Protein AF-A0A523KTP2-F1 (afdb_monomer)

Sequence (90 aa):
MLMPESKSSFWSGFRDCSPFILVVAPFGLLFGAIATEAGLNLLETMTMTVLVIAGAAQFTALALLEDQAPTIIVIIAALAVNLRMAMYSA

Radius of gyration: 17.92 Å; Cα contacts (8 Å, |Δi|>4): 39; chains: 1; bounding box: 49×24×45 Å

Secondary structure (DSSP, 8-state):
-PPPPHHHHHHHHHHHHHHHHHHHHHHHHHHHHHHHHTT--HHHHHHHHHH---HHHHHHHHHHHHTT--HHHHHHHHHHHHHHHHHTT-

Mean predicted aligned error: 7.05 Å

Structure (mmCIF, N/CA/C/O backbone):
data_AF-A0A523KTP2-F1
#
_entry.id   AF-A0A523KTP2-F1
#
loop_
_atom_site.group_PDB
_atom_site.id
_atom_site.type_symbol
_atom_site.label_atom_id
_atom_site.label_alt_id
_atom_site.label_comp_id
_atom_site.label_asym_id
_atom_site.label_entity_id
_atom_site.label_seq_id
_atom_site.pdbx_PDB_ins_code
_atom_site.Cartn_x
_atom_site.Cartn_y
_atom_site.Cartn_z
_atom_site.occupancy
_atom_site.B_iso_or_equiv
_atom_site.auth_seq_id
_atom_site.auth_comp_id
_atom_site.auth_asym_id
_atom_site.auth_atom_id
_atom_site.pdbx_PDB_model_num
ATOM 1 N N . MET A 1 1 ? 34.170 4.999 -26.732 1.00 49.25 1 MET A N 1
ATOM 2 C CA . MET A 1 1 ? 33.067 5.179 -25.765 1.00 49.25 1 MET A CA 1
ATOM 3 C C . MET A 1 1 ? 32.055 6.135 -26.393 1.00 49.25 1 MET A C 1
ATOM 5 O O . MET A 1 1 ? 32.146 7.332 -26.177 1.00 49.25 1 MET A O 1
ATOM 9 N N . LEU A 1 2 ? 31.189 5.644 -27.284 1.00 56.06 2 LEU A N 1
ATOM 10 C CA . LEU A 1 2 ? 30.167 6.478 -27.929 1.00 56.06 2 LEU A CA 1
ATOM 11 C C . LEU A 1 2 ? 28.884 6.360 -27.102 1.00 56.06 2 LEU A C 1
ATOM 13 O O . LEU A 1 2 ? 28.395 5.252 -26.897 1.00 56.06 2 LEU A O 1
ATOM 17 N N . MET A 1 3 ? 28.394 7.482 -26.576 1.00 55.84 3 MET A N 1
ATOM 18 C CA . MET A 1 3 ? 27.123 7.540 -25.852 1.00 55.84 3 MET A CA 1
ATOM 19 C C . MET A 1 3 ? 25.992 7.264 -26.857 1.00 55.84 3 MET A C 1
ATOM 21 O O . MET A 1 3 ? 25.918 7.971 -27.863 1.00 55.84 3 MET A O 1
ATOM 25 N N . PRO A 1 4 ? 25.131 6.253 -26.646 1.00 55.62 4 PRO A N 1
ATOM 26 C CA . PRO A 1 4 ? 23.955 6.070 -27.487 1.00 55.62 4 PRO A CA 1
ATOM 27 C C . PRO A 1 4 ? 23.017 7.277 -27.339 1.00 55.62 4 PRO A C 1
ATOM 29 O O . PRO A 1 4 ? 22.872 7.835 -26.250 1.00 55.62 4 PRO A O 1
ATOM 32 N N . GLU A 1 5 ? 22.395 7.695 -28.442 1.00 62.00 5 GLU A N 1
ATOM 33 C CA . GLU A 1 5 ? 21.464 8.825 -28.491 1.00 62.00 5 GLU A CA 1
ATOM 34 C C . GLU A 1 5 ? 20.377 8.727 -27.402 1.00 62.00 5 GLU A C 1
ATOM 36 O O . GLU A 1 5 ? 19.692 7.711 -27.269 1.00 62.00 5 GLU A O 1
ATOM 41 N N . SER A 1 6 ? 20.180 9.812 -26.646 1.00 63.09 6 SER A N 1
ATOM 42 C CA . SER A 1 6 ? 19.253 9.927 -25.503 1.00 63.09 6 SER A CA 1
ATOM 43 C C . SER A 1 6 ? 17.838 9.373 -25.765 1.00 63.09 6 SER A C 1
ATOM 45 O O . SER A 1 6 ? 17.250 8.749 -24.877 1.00 63.09 6 SER A O 1
ATOM 47 N N . LYS A 1 7 ? 17.306 9.526 -26.988 1.00 63.81 7 LYS A N 1
ATOM 48 C CA . LYS A 1 7 ? 15.985 8.998 -27.379 1.00 63.81 7 LYS A CA 1
ATOM 49 C C . LYS A 1 7 ? 15.904 7.471 -27.329 1.00 63.81 7 LYS A C 1
ATOM 51 O O . LYS A 1 7 ? 14.852 6.940 -26.982 1.00 63.81 7 LYS A O 1
ATOM 56 N N . SER A 1 8 ? 16.995 6.774 -27.643 1.00 81.88 8 SER A N 1
ATOM 57 C CA . SER A 1 8 ? 17.042 5.309 -27.625 1.00 81.88 8 SER A CA 1
ATOM 58 C C . SER A 1 8 ? 16.979 4.760 -26.200 1.00 81.88 8 SER A C 1
ATOM 60 O O . SER A 1 8 ? 16.349 3.731 -25.973 1.00 81.88 8 SER A O 1
ATOM 62 N N . SER A 1 9 ? 17.596 5.449 -25.234 1.00 84.44 9 SER A N 1
ATOM 63 C CA . SER A 1 9 ? 17.643 4.990 -23.839 1.00 84.44 9 SER A CA 1
ATOM 64 C C . SER A 1 9 ? 16.280 5.113 -23.143 1.00 84.44 9 SER A C 1
ATOM 66 O O . SER A 1 9 ? 15.838 4.179 -22.478 1.00 84.44 9 SER A O 1
ATOM 68 N N . PHE A 1 10 ? 15.561 6.224 -23.365 1.00 88.56 10 PHE A N 1
ATOM 69 C CA . PHE A 1 10 ? 14.197 6.405 -22.845 1.00 88.56 10 PHE A CA 1
ATOM 70 C C . PHE A 1 10 ? 13.220 5.356 -23.400 1.00 88.56 10 PHE A C 1
ATOM 72 O O . PHE A 1 10 ? 12.473 4.745 -22.639 1.00 88.56 10 PHE A O 1
ATOM 79 N N . TRP A 1 11 ? 13.250 5.109 -24.715 1.00 92.81 11 TRP A N 1
ATOM 80 C CA . TRP A 1 11 ? 12.373 4.122 -25.354 1.00 92.81 11 TRP A CA 1
ATOM 81 C C . TRP A 1 11 ? 12.699 2.678 -24.970 1.00 92.81 11 TRP A C 1
ATOM 83 O O . TRP A 1 11 ? 11.775 1.877 -24.836 1.00 92.81 11 TRP A O 1
ATOM 93 N N . SER A 1 12 ? 13.980 2.353 -24.759 1.00 91.00 12 SER A N 1
ATOM 94 C CA . SER A 1 12 ? 14.371 1.050 -24.212 1.00 91.00 12 SER A CA 1
ATOM 95 C C . SER A 1 12 ? 13.763 0.859 -22.828 1.00 91.00 12 SER A C 1
ATOM 97 O O . SER A 1 12 ? 12.999 -0.078 -22.636 1.00 91.00 12 SER A O 1
ATOM 99 N N . GLY A 1 13 ? 13.986 1.806 -21.909 1.00 90.88 13 GLY A N 1
ATOM 100 C CA . GLY A 1 13 ? 13.433 1.731 -20.555 1.00 90.88 13 GLY A CA 1
ATOM 101 C C . GLY A 1 13 ? 11.904 1.664 -20.534 1.00 90.88 13 GLY A C 1
ATOM 102 O O . GLY A 1 13 ? 11.333 0.875 -19.789 1.00 90.88 13 GLY A O 1
ATOM 103 N N . PHE A 1 14 ? 11.218 2.425 -21.394 1.00 92.44 14 PHE A N 1
ATOM 104 C CA . PHE A 1 14 ? 9.761 2.339 -21.523 1.00 92.44 14 PHE A CA 1
ATOM 105 C C . PHE A 1 14 ? 9.304 0.943 -21.962 1.00 92.44 14 PHE A C 1
ATOM 107 O O . PHE A 1 14 ? 8.379 0.382 -21.374 1.00 92.44 14 PHE A O 1
ATOM 114 N N . ARG A 1 15 ? 9.958 0.359 -22.973 1.00 92.94 15 ARG A N 1
ATOM 115 C CA . ARG A 1 15 ? 9.642 -0.991 -23.451 1.00 92.94 15 ARG A CA 1
ATOM 116 C C . ARG A 1 15 ? 9.938 -2.046 -22.393 1.00 92.94 15 ARG A C 1
ATOM 118 O O . ARG A 1 15 ? 9.125 -2.948 -22.231 1.00 92.94 15 ARG A O 1
ATOM 125 N N . ASP A 1 16 ? 11.035 -1.90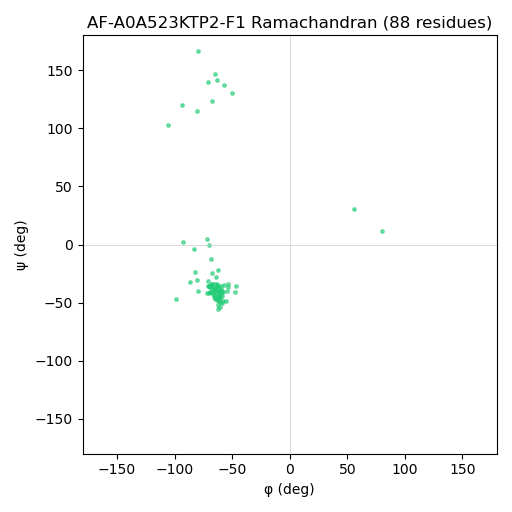3 -21.663 1.00 93.38 16 ASP A N 1
ATOM 126 C CA . ASP A 1 16 ? 11.437 -2.823 -20.598 1.00 93.38 16 ASP A CA 1
ATOM 127 C C . ASP A 1 16 ? 10.473 -2.755 -19.399 1.00 93.38 16 ASP A C 1
ATOM 129 O O . ASP A 1 16 ? 10.163 -3.779 -18.792 1.00 93.38 16 ASP A O 1
ATOM 133 N N . CYS A 1 17 ? 9.919 -1.574 -19.103 1.00 91.69 17 CYS A N 1
ATOM 134 C CA . CYS A 1 17 ? 8.917 -1.379 -18.052 1.00 91.69 17 CYS A CA 1
ATOM 135 C C . CYS A 1 17 ? 7.481 -1.723 -18.492 1.00 91.69 17 CYS A C 1
ATOM 137 O O . CYS A 1 17 ? 6.636 -2.030 -17.650 1.00 91.69 17 CYS A O 1
ATOM 139 N N . SER A 1 18 ? 7.174 -1.678 -19.792 1.00 94.06 18 SER A N 1
ATOM 140 C CA . SER A 1 18 ? 5.814 -1.882 -20.314 1.00 94.06 18 SER A CA 1
ATOM 141 C C . SER A 1 18 ? 5.126 -3.186 -19.872 1.00 94.06 18 SER A C 1
ATOM 143 O O . SER A 1 18 ? 3.930 -3.123 -19.571 1.00 94.06 18 SER A O 1
ATOM 145 N N . PRO A 1 19 ? 5.813 -4.341 -19.721 1.00 94.00 19 PRO A N 1
ATOM 146 C CA . PRO A 1 19 ? 5.171 -5.565 -19.248 1.00 94.00 19 PRO A CA 1
ATOM 147 C C . PRO A 1 19 ? 4.651 -5.450 -17.810 1.00 94.00 19 PRO A C 1
ATOM 149 O O . PRO A 1 19 ? 3.660 -6.093 -17.472 1.00 94.00 19 PRO A O 1
ATOM 152 N N . PHE A 1 20 ? 5.260 -4.608 -16.964 1.00 93.56 20 PHE A N 1
ATOM 153 C CA . PHE A 1 20 ? 4.821 -4.425 -15.576 1.00 93.56 20 PHE A CA 1
ATOM 154 C C . PHE A 1 20 ? 3.452 -3.749 -15.477 1.00 93.56 20 PHE A C 1
ATOM 156 O O . PHE A 1 20 ? 2.730 -3.977 -14.507 1.00 93.56 20 PHE A O 1
ATOM 163 N N . ILE A 1 21 ? 3.048 -2.971 -16.489 1.00 93.38 21 ILE A N 1
ATOM 164 C CA . ILE A 1 21 ? 1.730 -2.321 -16.531 1.00 93.38 21 ILE A CA 1
ATOM 165 C C . ILE A 1 21 ? 0.612 -3.367 -16.472 1.00 93.38 21 ILE A C 1
ATOM 167 O O . ILE A 1 21 ? -0.395 -3.139 -15.806 1.00 93.38 21 ILE A O 1
ATOM 171 N N . LEU A 1 22 ? 0.811 -4.540 -17.085 1.00 95.00 22 LEU A N 1
ATOM 172 C CA . LEU A 1 22 ? -0.162 -5.638 -17.061 1.00 95.00 22 LEU A CA 1
ATOM 173 C C . LEU A 1 22 ? -0.438 -6.169 -15.649 1.00 95.00 22 LEU A C 1
ATOM 175 O O . LEU A 1 22 ? -1.485 -6.765 -15.424 1.00 95.00 22 LEU A O 1
ATOM 179 N N . VAL A 1 23 ? 0.477 -5.945 -14.705 1.00 93.56 23 VAL A N 1
ATOM 180 C CA . VAL A 1 23 ? 0.328 -6.343 -13.300 1.00 93.56 23 VAL A CA 1
ATOM 181 C C . VAL A 1 23 ? -0.130 -5.163 -12.448 1.00 93.56 23 VAL A C 1
ATOM 183 O O . VAL A 1 23 ? -1.075 -5.285 -11.672 1.00 93.56 23 VAL A O 1
ATOM 186 N N . VAL A 1 24 ? 0.508 -4.002 -12.606 1.00 92.00 24 VAL A N 1
ATOM 187 C CA . VAL A 1 24 ? 0.248 -2.823 -11.766 1.00 92.00 24 VAL A CA 1
ATOM 188 C C . VAL A 1 24 ? -1.133 -2.225 -12.037 1.00 92.00 24 VAL A C 1
ATOM 190 O O . VAL A 1 24 ? -1.795 -1.793 -11.097 1.00 92.00 24 VAL A O 1
ATOM 193 N N . ALA A 1 25 ? -1.604 -2.228 -1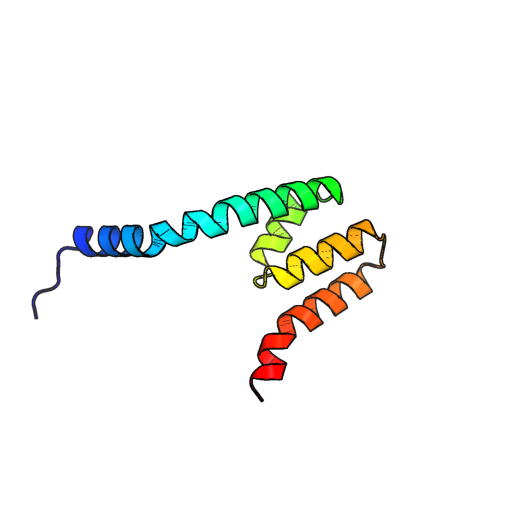3.288 1.00 94.88 25 ALA A N 1
ATOM 194 C CA . ALA A 1 25 ? -2.917 -1.685 -13.633 1.00 94.88 25 ALA A CA 1
ATOM 195 C C . ALA A 1 25 ? -4.078 -2.435 -12.949 1.00 94.88 25 ALA A C 1
ATOM 197 O O . ALA A 1 25 ? -4.836 -1.785 -12.227 1.00 94.88 25 ALA A O 1
ATOM 198 N N . PRO A 1 26 ? -4.234 -3.770 -13.090 1.00 95.38 26 PRO A N 1
ATOM 199 C CA . PRO A 1 26 ? -5.302 -4.481 -12.389 1.00 95.38 26 PRO A CA 1
ATOM 200 C C . PRO A 1 26 ? -5.126 -4.448 -10.868 1.00 95.38 26 PRO A C 1
ATOM 202 O O . PRO A 1 26 ? -6.119 -4.347 -10.155 1.00 95.38 26 PRO A O 1
ATOM 205 N N . PHE A 1 27 ? -3.887 -4.469 -10.365 1.00 93.94 27 PHE A N 1
ATOM 206 C CA . PHE A 1 27 ? -3.612 -4.315 -8.936 1.00 93.94 27 PHE A CA 1
ATOM 207 C C . PHE A 1 27 ? -4.150 -2.984 -8.392 1.00 93.94 27 PHE A C 1
ATOM 209 O O . PHE A 1 27 ? -4.874 -2.973 -7.400 1.00 93.94 27 PHE A O 1
ATOM 216 N N . GLY A 1 28 ? -3.829 -1.867 -9.053 1.00 93.38 28 GLY A N 1
ATO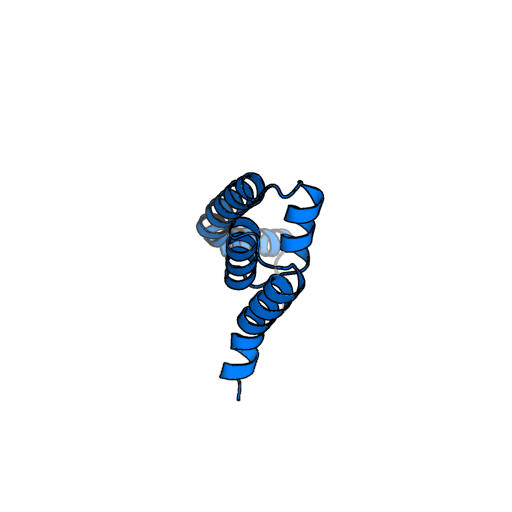M 217 C CA . GLY A 1 28 ? -4.268 -0.536 -8.633 1.00 93.38 28 GLY A CA 1
ATOM 218 C C . GLY A 1 28 ? -5.781 -0.358 -8.736 1.00 93.38 28 GLY A C 1
ATOM 219 O O . GLY A 1 28 ? -6.387 0.232 -7.844 1.00 93.38 28 GLY A O 1
ATOM 220 N N . LEU A 1 29 ? -6.401 -0.916 -9.781 1.00 95.12 29 LEU A N 1
ATOM 221 C CA . LEU A 1 29 ? -7.858 -0.928 -9.929 1.00 95.12 29 LEU A CA 1
ATOM 222 C C . LEU A 1 29 ? -8.537 -1.708 -8.801 1.00 95.12 29 LEU A C 1
ATOM 224 O O . LEU A 1 29 ? -9.486 -1.206 -8.204 1.00 95.12 29 LEU A O 1
ATOM 228 N N . LEU A 1 30 ? -8.032 -2.904 -8.484 1.00 95.12 30 LEU A N 1
ATOM 229 C CA . LEU A 1 30 ? -8.558 -3.724 -7.397 1.00 95.12 30 LEU A CA 1
ATOM 230 C C . LEU A 1 30 ? -8.416 -3.011 -6.051 1.00 95.12 30 LEU A C 1
ATOM 232 O O . LEU A 1 30 ? -9.386 -2.909 -5.309 1.00 95.12 30 LEU A O 1
ATOM 236 N N . PHE A 1 31 ? -7.229 -2.480 -5.751 1.00 94.81 31 PHE A N 1
ATOM 237 C CA . PHE A 1 31 ? -6.999 -1.740 -4.513 1.00 94.81 31 PHE A CA 1
ATOM 238 C C . PHE A 1 31 ? -7.926 -0.524 -4.394 1.00 94.81 31 PHE A C 1
ATOM 240 O O . PHE A 1 31 ? -8.516 -0.315 -3.340 1.00 94.81 31 PHE A O 1
ATOM 247 N N . GLY A 1 32 ? -8.099 0.252 -5.469 1.00 93.81 32 GLY A N 1
ATOM 248 C CA . GLY A 1 32 ? -8.998 1.407 -5.477 1.00 93.81 32 GLY A CA 1
ATOM 249 C C . GLY A 1 32 ? -10.465 1.033 -5.251 1.00 93.81 32 GLY A C 1
ATOM 250 O O . GLY A 1 32 ? -11.157 1.726 -4.506 1.00 93.81 32 GLY A O 1
ATOM 251 N N . ALA A 1 33 ? -10.929 -0.072 -5.845 1.00 94.06 33 ALA A N 1
ATOM 252 C CA . ALA A 1 33 ? -12.281 -0.580 -5.628 1.00 94.06 33 ALA A CA 1
ATOM 253 C C . ALA A 1 33 ? -12.504 -0.967 -4.157 1.00 94.06 33 ALA A C 1
ATOM 255 O O . ALA A 1 33 ? -13.413 -0.432 -3.528 1.00 94.06 33 ALA A O 1
ATOM 256 N N . ILE A 1 34 ? -11.615 -1.786 -3.584 1.00 93.88 34 ILE A N 1
ATOM 257 C CA . ILE A 1 34 ? -11.728 -2.230 -2.185 1.00 93.88 34 ILE A CA 1
ATOM 258 C C . ILE A 1 34 ? -11.562 -1.052 -1.216 1.00 93.88 34 ILE A C 1
ATOM 260 O O . ILE A 1 34 ? -12.280 -0.953 -0.230 1.00 93.88 34 ILE A O 1
ATOM 264 N N . ALA A 1 35 ? -10.665 -0.101 -1.495 1.00 93.44 35 ALA A N 1
ATOM 265 C CA . ALA A 1 35 ? -10.515 1.088 -0.656 1.00 93.44 35 ALA A CA 1
ATOM 266 C C . ALA A 1 35 ? -11.790 1.948 -0.635 1.00 93.44 35 ALA A C 1
ATOM 268 O O . ALA A 1 35 ? -12.129 2.517 0.401 1.00 93.44 35 ALA A O 1
ATOM 269 N N . THR A 1 36 ? -12.500 2.020 -1.764 1.00 92.31 36 THR A N 1
ATOM 270 C CA . THR A 1 36 ? -13.786 2.722 -1.856 1.00 92.31 36 THR A CA 1
ATOM 271 C C . THR A 1 36 ? -14.877 1.983 -1.076 1.00 92.31 36 THR A C 1
ATOM 273 O O . THR A 1 36 ? -15.664 2.625 -0.385 1.00 92.31 36 THR A O 1
ATOM 276 N N . GLU A 1 37 ? -14.911 0.648 -1.142 1.00 90.56 37 GLU A N 1
ATOM 277 C CA . GLU A 1 37 ? -15.842 -0.193 -0.368 1.00 90.56 37 GLU A CA 1
ATOM 278 C C . GLU A 1 37 ? -15.590 -0.096 1.144 1.00 90.56 37 GLU A C 1
ATOM 280 O O . GLU A 1 37 ? -16.536 0.048 1.916 1.00 90.56 37 GLU A O 1
ATOM 285 N N . ALA A 1 38 ? -14.321 -0.026 1.554 1.00 88.31 38 ALA A N 1
ATOM 286 C CA . ALA A 1 38 ? -13.899 0.220 2.932 1.00 88.31 38 ALA A CA 1
ATOM 287 C C . ALA A 1 38 ? -14.181 1.658 3.426 1.00 88.31 38 ALA A C 1
ATOM 289 O O . ALA A 1 38 ? -13.868 1.999 4.567 1.00 88.31 38 ALA A O 1
ATOM 290 N N . GLY A 1 39 ? -14.759 2.520 2.582 1.00 89.25 39 GLY A N 1
ATOM 291 C CA . GLY A 1 39 ? -15.176 3.875 2.941 1.00 89.25 39 GLY A CA 1
ATOM 292 C C . GLY A 1 39 ? -14.054 4.914 2.974 1.00 89.25 39 GLY A C 1
ATOM 293 O O . GLY A 1 39 ? -14.287 6.021 3.463 1.00 89.25 39 GLY A O 1
ATOM 294 N N . LEU A 1 40 ? -12.858 4.601 2.457 1.00 91.38 40 LEU A N 1
ATOM 295 C CA . LEU A 1 40 ? -11.776 5.580 2.356 1.00 91.38 40 LEU A CA 1
ATOM 296 C C . LEU A 1 40 ? -12.097 6.610 1.273 1.00 91.38 40 LEU A C 1
ATOM 298 O O . LEU A 1 40 ? -12.563 6.287 0.177 1.00 91.38 40 LEU A O 1
ATOM 302 N N . ASN A 1 41 ? -11.788 7.871 1.555 1.00 93.56 41 ASN A N 1
ATOM 303 C CA . ASN A 1 41 ? -11.834 8.916 0.544 1.00 93.56 41 ASN A CA 1
ATOM 304 C C . ASN A 1 41 ? -10.579 8.888 -0.349 1.00 93.56 41 ASN A C 1
ATOM 306 O O . ASN A 1 41 ? -9.555 8.290 -0.016 1.00 93.56 41 ASN A O 1
ATOM 310 N N . LEU A 1 42 ? -10.630 9.608 -1.475 1.00 92.44 42 LEU A N 1
ATOM 311 C CA . LEU A 1 42 ? -9.532 9.650 -2.445 1.00 92.44 42 LEU A CA 1
ATOM 312 C C . LEU A 1 42 ? -8.185 10.057 -1.822 1.00 92.44 42 LEU A C 1
ATOM 314 O O . LEU A 1 42 ? -7.150 9.501 -2.184 1.00 92.44 42 LEU A O 1
ATOM 318 N N . LEU A 1 43 ? -8.180 11.022 -0.899 1.00 94.62 43 LEU A N 1
ATOM 319 C CA . LEU A 1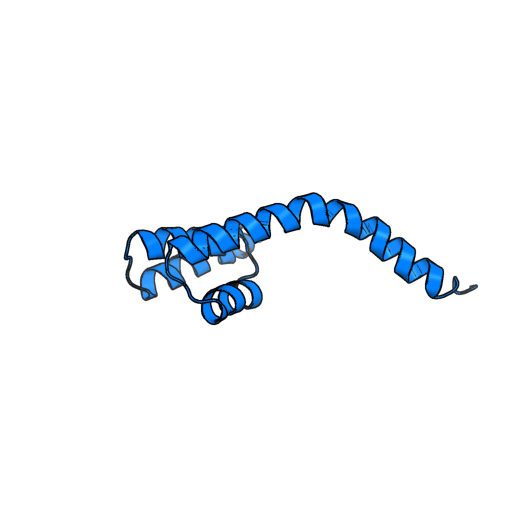 43 ? -6.951 11.488 -0.258 1.00 94.62 43 LEU A CA 1
ATOM 320 C C . LEU A 1 43 ? -6.351 10.399 0.636 1.00 94.62 43 LEU A C 1
ATOM 322 O O . LEU A 1 43 ? -5.139 10.196 0.609 1.00 94.62 43 LEU A O 1
ATOM 326 N N . GLU A 1 44 ? -7.177 9.679 1.390 1.00 91.69 44 GLU A N 1
ATOM 327 C CA . GLU A 1 44 ? -6.749 8.567 2.242 1.00 91.69 44 GLU A CA 1
ATOM 328 C C . GLU A 1 44 ? -6.2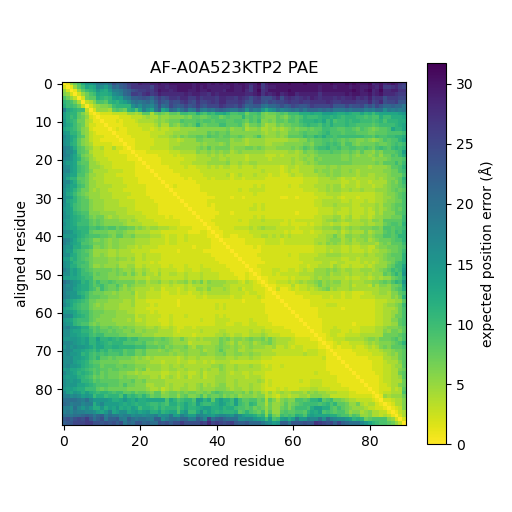16 7.401 1.404 1.00 91.69 44 GLU A C 1
ATOM 330 O O . GLU A 1 44 ? -5.125 6.898 1.680 1.00 91.69 44 GLU A O 1
ATOM 335 N N . THR A 1 45 ? -6.918 7.030 0.328 1.00 93.31 45 THR A N 1
ATOM 336 C CA . THR A 1 45 ? -6.468 5.994 -0.612 1.00 93.31 45 THR A CA 1
ATOM 337 C C . THR A 1 45 ? -5.113 6.350 -1.221 1.00 93.31 45 THR A C 1
ATOM 339 O O . THR A 1 45 ? -4.190 5.539 -1.186 1.00 93.31 45 THR A O 1
ATOM 342 N N . MET A 1 46 ? -4.954 7.579 -1.725 1.00 93.88 46 MET A N 1
ATOM 343 C CA . MET A 1 46 ? -3.687 8.037 -2.307 1.00 93.88 46 MET A CA 1
ATOM 344 C C . MET A 1 46 ? -2.572 8.122 -1.260 1.00 93.88 46 MET A C 1
ATOM 346 O O . MET A 1 46 ? -1.433 7.757 -1.544 1.00 93.88 46 MET A O 1
ATOM 350 N N . THR A 1 47 ? -2.890 8.546 -0.035 1.00 91.06 47 THR A N 1
ATOM 351 C CA . THR A 1 47 ? -1.932 8.586 1.080 1.00 91.06 47 THR A CA 1
ATOM 352 C C . THR A 1 47 ? -1.417 7.184 1.400 1.00 91.06 47 THR A C 1
ATOM 354 O O . THR A 1 47 ? -0.208 6.996 1.534 1.00 91.06 47 THR A O 1
ATOM 357 N N . MET A 1 48 ? -2.299 6.181 1.441 1.00 90.62 48 MET A N 1
ATOM 358 C CA . MET A 1 48 ? -1.909 4.781 1.614 1.00 90.62 48 MET A CA 1
ATOM 359 C C . MET A 1 48 ? -1.001 4.310 0.469 1.00 90.62 48 MET A C 1
ATOM 361 O O . MET A 1 48 ? 0.028 3.691 0.724 1.00 90.62 48 MET A O 1
ATOM 365 N N . THR A 1 49 ? -1.333 4.641 -0.783 1.00 89.75 49 THR A N 1
ATOM 366 C CA . THR A 1 49 ? -0.522 4.262 -1.952 1.00 89.75 49 THR A CA 1
ATOM 367 C C . THR A 1 49 ? 0.883 4.866 -1.925 1.00 89.75 49 THR A C 1
ATOM 369 O O . THR A 1 49 ? 1.836 4.202 -2.324 1.00 89.75 49 THR A O 1
ATOM 372 N N . VAL A 1 50 ? 1.029 6.103 -1.444 1.00 88.62 50 VAL A N 1
ATOM 373 C CA . VAL A 1 50 ? 2.325 6.799 -1.383 1.00 88.62 50 VAL A CA 1
ATOM 374 C C . VAL A 1 50 ? 3.161 6.353 -0.181 1.00 88.62 50 VAL A C 1
ATOM 376 O O . VAL A 1 50 ? 4.374 6.200 -0.308 1.00 88.62 50 VAL A O 1
ATOM 379 N N . LEU A 1 51 ? 2.540 6.155 0.985 1.00 84.06 51 LEU A N 1
ATOM 380 C CA . LEU A 1 51 ? 3.257 5.844 2.227 1.00 84.06 51 LEU A CA 1
ATOM 381 C C . LEU A 1 51 ? 3.526 4.348 2.416 1.00 84.06 51 LEU A C 1
ATOM 383 O O . LEU A 1 51 ? 4.535 3.977 3.016 1.00 84.06 51 LEU A O 1
ATOM 387 N N . VAL A 1 52 ? 2.639 3.479 1.929 1.00 85.44 52 VAL A N 1
ATOM 388 C CA . VAL A 1 52 ? 2.732 2.029 2.121 1.00 85.44 52 VAL A CA 1
ATOM 389 C C . VAL A 1 52 ? 3.176 1.381 0.820 1.00 85.44 52 VAL A C 1
ATOM 391 O O . VAL A 1 52 ? 2.384 1.205 -0.097 1.00 85.44 52 VAL A O 1
ATOM 394 N N . ILE A 1 53 ? 4.448 0.995 0.746 1.00 83.19 53 ILE A N 1
ATOM 395 C CA . ILE A 1 53 ? 5.043 0.460 -0.488 1.00 83.19 53 ILE A CA 1
ATOM 396 C C . ILE A 1 53 ? 4.709 -1.027 -0.700 1.00 83.19 53 ILE A C 1
ATOM 398 O O . ILE A 1 53 ? 4.586 -1.481 -1.837 1.00 83.19 53 ILE A O 1
ATOM 402 N N . ALA A 1 54 ? 4.527 -1.809 0.373 1.00 87.88 54 ALA A N 1
ATOM 403 C CA . ALA A 1 54 ? 4.168 -3.218 0.237 1.00 87.88 54 ALA A CA 1
ATOM 404 C C . ALA A 1 54 ? 2.666 -3.391 -0.027 1.00 87.88 54 ALA A C 1
ATOM 406 O O . ALA A 1 54 ? 1.838 -3.173 0.859 1.00 87.88 54 ALA A O 1
ATOM 407 N N . GLY A 1 55 ? 2.317 -3.897 -1.213 1.00 87.94 55 GLY A N 1
ATOM 408 C CA . GLY A 1 55 ? 0.922 -4.159 -1.583 1.00 87.94 55 GLY A CA 1
ATOM 409 C C . GLY A 1 55 ? 0.184 -5.096 -0.617 1.00 87.94 55 GLY A C 1
ATOM 410 O O . GLY A 1 55 ? -0.982 -4.880 -0.308 1.00 87.94 55 GLY A O 1
ATOM 411 N N . ALA A 1 56 ? 0.874 -6.089 -0.046 1.00 89.38 56 ALA A N 1
ATOM 412 C CA . ALA A 1 56 ? 0.280 -6.969 0.964 1.00 89.38 56 ALA A CA 1
ATOM 413 C C . ALA A 1 56 ? -0.132 -6.216 2.245 1.00 89.38 56 ALA A C 1
ATOM 415 O O . ALA A 1 56 ? -1.159 -6.535 2.845 1.00 89.38 56 ALA A O 1
ATOM 416 N N . ALA A 1 57 ? 0.642 -5.206 2.659 1.00 91.06 57 ALA A N 1
ATOM 417 C CA . ALA A 1 57 ? 0.320 -4.391 3.829 1.00 91.06 57 ALA A CA 1
ATOM 418 C C . ALA A 1 57 ? -0.889 -3.4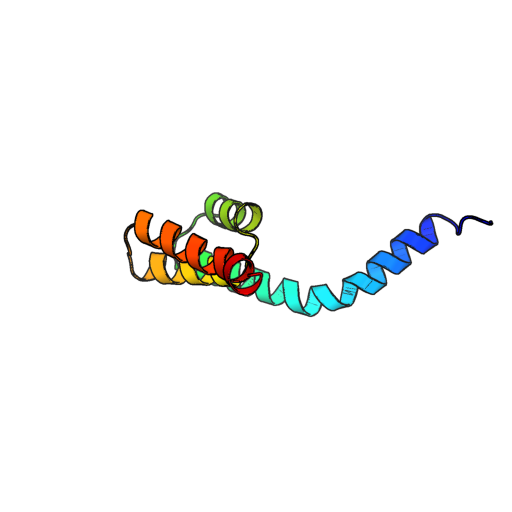83 3.559 1.00 91.06 57 ALA A C 1
ATOM 420 O O . ALA A 1 57 ? -1.722 -3.310 4.444 1.00 91.06 57 ALA A O 1
ATOM 421 N N . GLN A 1 58 ? -1.027 -2.975 2.328 1.00 92.88 58 GLN A N 1
ATOM 422 C CA . GLN A 1 58 ? -2.186 -2.185 1.905 1.00 92.88 58 GLN A CA 1
ATOM 423 C C . GLN A 1 58 ? -3.494 -2.985 2.007 1.00 92.88 58 GLN A C 1
ATOM 425 O O . GLN A 1 58 ? -4.440 -2.524 2.639 1.00 92.88 58 GLN A O 1
ATOM 430 N N . PHE A 1 59 ? -3.537 -4.208 1.464 1.00 92.75 59 PHE A N 1
ATOM 431 C CA . PHE A 1 59 ? -4.730 -5.062 1.563 1.00 92.75 59 PHE A CA 1
ATOM 432 C C . PHE A 1 59 ? -5.004 -5.546 2.988 1.00 92.75 59 PHE A C 1
ATOM 434 O O . PHE A 1 59 ? -6.159 -5.625 3.388 1.00 92.75 59 PHE A O 1
ATOM 441 N N . THR A 1 60 ? -3.958 -5.820 3.777 1.00 92.75 60 THR A N 1
ATOM 442 C CA . THR A 1 60 ? -4.128 -6.159 5.202 1.00 92.75 60 THR A CA 1
ATOM 443 C C . THR A 1 60 ? -4.781 -5.005 5.959 1.00 92.75 60 THR A C 1
ATOM 445 O O . THR A 1 60 ? -5.670 -5.224 6.776 1.00 92.75 60 THR A O 1
ATOM 448 N N . ALA A 1 61 ? -4.357 -3.772 5.678 1.00 92.19 61 ALA A N 1
ATOM 449 C CA . ALA A 1 61 ? -4.929 -2.600 6.315 1.00 92.19 61 ALA A CA 1
ATOM 450 C C . ALA A 1 61 ? -6.397 -2.387 5.917 1.00 92.19 61 ALA A C 1
ATOM 452 O O . ALA A 1 61 ? -7.213 -2.131 6.794 1.00 92.19 61 ALA A O 1
ATOM 453 N N . LEU A 1 62 ? -6.740 -2.541 4.632 1.00 93.25 62 LEU A N 1
ATOM 454 C CA . LEU A 1 62 ? -8.127 -2.431 4.167 1.00 93.25 62 LEU A CA 1
ATOM 455 C C . LEU A 1 62 ? -9.041 -3.488 4.795 1.00 93.25 62 LEU A C 1
ATOM 457 O O . LEU A 1 62 ? -10.080 -3.122 5.329 1.00 93.25 62 LEU A O 1
ATOM 461 N N . ALA A 1 63 ? -8.622 -4.756 4.824 1.00 92.25 63 ALA A N 1
ATOM 462 C CA . ALA A 1 63 ? -9.411 -5.826 5.439 1.00 92.25 6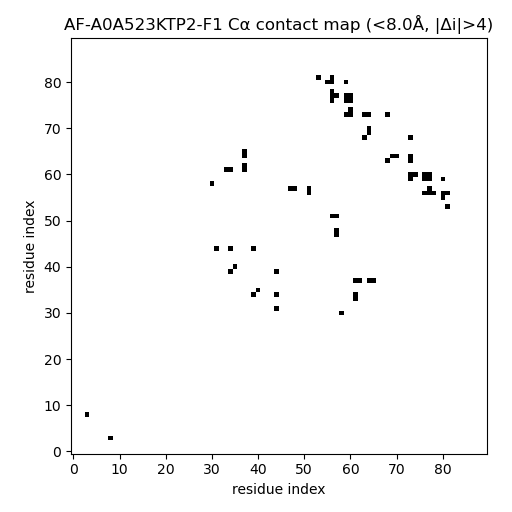3 ALA A CA 1
ATOM 463 C C . ALA A 1 63 ? -9.705 -5.547 6.926 1.00 92.25 63 ALA A C 1
ATOM 465 O O . ALA A 1 63 ? -10.820 -5.733 7.398 1.00 92.25 63 ALA A O 1
ATOM 466 N N . LEU A 1 64 ? -8.716 -5.033 7.666 1.00 92.25 64 LEU A N 1
ATOM 467 C CA . LEU A 1 64 ? -8.903 -4.676 9.075 1.00 92.25 64 LEU A CA 1
ATOM 468 C C . LEU A 1 64 ? -9.793 -3.441 9.268 1.00 92.25 64 LEU A C 1
ATOM 470 O O . LEU A 1 64 ? -10.481 -3.345 10.283 1.00 92.25 64 LEU A O 1
ATOM 474 N N . LEU A 1 65 ? -9.771 -2.490 8.331 1.00 90.06 65 LEU A N 1
ATOM 475 C CA . LEU A 1 65 ? -10.674 -1.340 8.353 1.00 90.06 65 LEU A CA 1
ATOM 476 C C . LEU A 1 65 ? -12.125 -1.767 8.088 1.00 90.06 65 LEU A C 1
ATOM 478 O O . LEU A 1 65 ? -13.016 -1.295 8.792 1.00 90.06 65 LEU A O 1
ATOM 482 N N . GLU A 1 66 ? -12.358 -2.692 7.151 1.00 90.25 66 GLU A N 1
ATOM 483 C CA . GLU A 1 66 ? -13.685 -3.282 6.902 1.00 90.25 66 GLU A CA 1
ATOM 484 C C . GLU A 1 66 ? -14.222 -4.038 8.125 1.00 90.25 66 GLU A C 1
ATOM 486 O O . GLU A 1 66 ? -15.388 -3.884 8.491 1.00 90.25 66 GLU A O 1
ATOM 491 N N . ASP A 1 67 ? -13.353 -4.767 8.829 1.00 91.38 67 ASP A N 1
ATOM 492 C CA . ASP A 1 67 ? -13.680 -5.458 10.083 1.00 91.38 67 ASP A CA 1
ATOM 493 C C . ASP A 1 67 ? -13.872 -4.505 11.284 1.00 91.38 67 ASP A C 1
ATOM 495 O O . ASP A 1 67 ? -14.065 -4.952 12.418 1.00 91.38 67 ASP A O 1
ATOM 499 N N . GLN A 1 68 ? -13.827 -3.184 11.065 1.00 86.94 68 GLN A N 1
ATOM 500 C CA . GLN A 1 68 ? -13.941 -2.144 12.095 1.00 86.94 68 GLN A CA 1
ATOM 501 C C . GLN A 1 68 ? -12.895 -2.292 13.215 1.00 86.94 68 GLN A C 1
ATOM 503 O O . GLN A 1 68 ? -13.135 -1.931 14.374 1.00 86.94 68 GLN A O 1
ATOM 508 N N . ALA A 1 69 ? -11.713 -2.821 12.888 1.00 89.88 69 ALA A N 1
ATOM 509 C CA . ALA A 1 69 ? -10.629 -2.936 13.847 1.00 89.88 69 ALA A CA 1
ATOM 510 C C . ALA A 1 69 ? -10.148 -1.539 14.288 1.00 89.88 69 ALA A C 1
ATOM 512 O O . ALA A 1 69 ? -10.115 -0.597 13.488 1.00 89.88 69 ALA A O 1
ATOM 513 N N . PRO A 1 70 ? -9.697 -1.379 15.546 1.00 90.38 70 PRO A N 1
ATOM 514 C CA . PRO A 1 70 ? -9.117 -0.121 15.994 1.00 90.38 70 PRO A CA 1
ATOM 515 C C . PRO A 1 70 ? -7.927 0.286 15.118 1.00 90.38 70 PRO A C 1
ATOM 517 O O . PRO A 1 70 ? -7.053 -0.534 14.837 1.00 90.38 70 PRO A O 1
ATOM 520 N N . THR A 1 71 ? -7.824 1.568 14.760 1.00 87.31 71 THR A N 1
ATOM 521 C CA . THR A 1 71 ? -6.778 2.087 13.855 1.00 87.31 71 THR A CA 1
ATOM 522 C C . THR A 1 71 ? -5.357 1.727 14.303 1.00 87.31 71 THR A C 1
ATOM 524 O O . THR A 1 71 ? -4.493 1.449 13.476 1.00 87.31 71 THR A O 1
ATOM 527 N N . ILE A 1 72 ? -5.109 1.665 15.616 1.00 90.56 72 ILE A N 1
ATOM 528 C CA . ILE A 1 72 ? -3.809 1.247 16.162 1.00 90.56 72 ILE A CA 1
ATOM 529 C C . ILE A 1 72 ? -3.438 -0.185 15.732 1.00 90.56 72 ILE A C 1
ATOM 531 O O . ILE A 1 72 ? -2.283 -0.450 15.409 1.00 90.56 72 ILE A O 1
ATOM 535 N N . ILE A 1 73 ? -4.416 -1.096 15.670 1.00 91.12 73 ILE A N 1
ATOM 536 C CA . ILE A 1 73 ? -4.229 -2.491 15.256 1.00 91.12 73 ILE A CA 1
ATOM 537 C C . ILE A 1 73 ? -3.936 -2.561 13.760 1.00 91.12 73 ILE A C 1
ATOM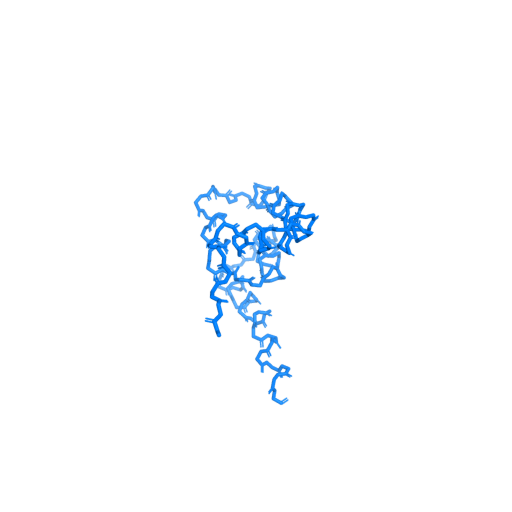 539 O O . ILE A 1 73 ? -3.018 -3.272 13.359 1.00 91.12 73 ILE A O 1
ATOM 543 N N . VAL A 1 74 ? -4.648 -1.769 12.953 1.00 90.94 74 VAL A N 1
ATOM 544 C CA . VAL A 1 74 ? -4.408 -1.633 11.507 1.00 90.94 74 VAL A CA 1
ATOM 545 C C . VAL A 1 74 ? -2.955 -1.229 11.241 1.00 90.94 74 VAL A C 1
ATOM 547 O O . VAL A 1 74 ? -2.261 -1.875 10.456 1.00 90.94 74 VAL A O 1
ATOM 550 N N . ILE A 1 75 ? -2.468 -0.202 11.945 1.00 88.00 75 ILE A N 1
ATOM 551 C CA . ILE A 1 75 ? -1.095 0.302 11.807 1.00 88.00 75 ILE A CA 1
ATOM 552 C C . ILE A 1 75 ? -0.074 -0.767 12.214 1.00 88.00 75 ILE A C 1
ATOM 554 O O . ILE A 1 75 ? 0.882 -1.010 11.477 1.00 88.00 75 ILE A O 1
ATOM 558 N N . ILE A 1 76 ? -0.273 -1.432 13.358 1.00 90.62 76 ILE A N 1
ATOM 559 C CA . ILE A 1 76 ? 0.634 -2.483 13.844 1.00 90.62 76 ILE A CA 1
ATOM 560 C C . ILE A 1 76 ? 0.686 -3.659 12.863 1.00 90.62 76 ILE A C 1
ATOM 562 O O . ILE A 1 76 ? 1.775 -4.136 12.542 1.00 90.62 76 ILE A O 1
ATOM 566 N N . ALA A 1 77 ? -0.461 -4.112 12.356 1.00 89.62 77 ALA A N 1
ATOM 567 C CA . ALA A 1 77 ? -0.534 -5.216 11.405 1.00 89.62 77 ALA A CA 1
ATOM 568 C C . ALA A 1 77 ? 0.147 -4.865 10.076 1.00 89.62 77 ALA A C 1
ATOM 570 O O . ALA A 1 77 ? 0.978 -5.632 9.589 1.00 89.62 77 ALA A O 1
ATOM 571 N N . ALA A 1 78 ? -0.132 -3.682 9.520 1.00 87.88 78 ALA A N 1
ATOM 572 C CA . ALA A 1 78 ? 0.513 -3.205 8.300 1.00 87.88 78 ALA A CA 1
ATOM 573 C C . ALA A 1 78 ? 2.036 -3.071 8.473 1.00 87.88 78 ALA A C 1
ATOM 575 O O . ALA A 1 78 ? 2.801 -3.443 7.579 1.00 87.88 78 ALA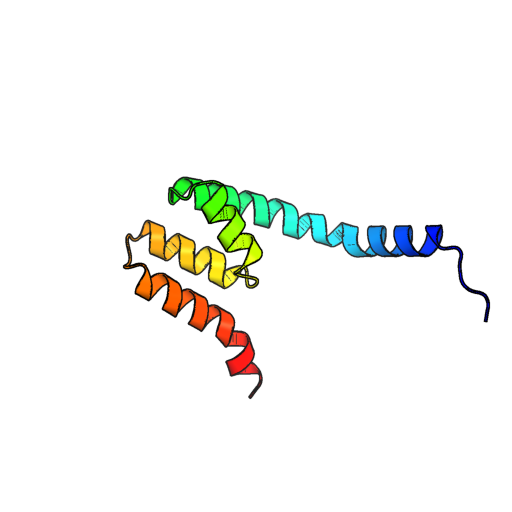 A O 1
ATOM 576 N N . LEU A 1 79 ? 2.494 -2.592 9.634 1.00 86.94 79 LEU A N 1
ATOM 577 C CA . LEU A 1 79 ? 3.914 -2.525 9.967 1.00 86.94 79 LEU A CA 1
ATOM 578 C C . LEU A 1 79 ? 4.532 -3.925 10.057 1.00 86.94 79 LEU A C 1
ATOM 580 O O . LEU A 1 79 ? 5.581 -4.154 9.465 1.00 86.94 79 LEU A O 1
ATOM 584 N N . ALA A 1 80 ? 3.879 -4.874 10.728 1.00 87.31 80 ALA A N 1
ATOM 585 C CA . ALA A 1 80 ? 4.347 -6.256 10.818 1.00 87.31 80 ALA A CA 1
ATOM 586 C C . ALA A 1 80 ? 4.459 -6.916 9.432 1.00 87.31 80 ALA A C 1
ATOM 588 O O . ALA A 1 80 ? 5.457 -7.576 9.136 1.00 87.31 80 ALA A O 1
ATOM 589 N N . VAL A 1 81 ? 3.484 -6.684 8.546 1.00 87.06 81 VAL A N 1
ATOM 590 C CA . VAL A 1 81 ? 3.523 -7.178 7.161 1.00 87.06 81 VAL A CA 1
ATOM 591 C C . VAL A 1 81 ? 4.674 -6.544 6.375 1.00 87.06 81 VAL A C 1
ATOM 593 O O . VAL A 1 81 ? 5.358 -7.253 5.639 1.00 87.06 81 VAL A O 1
ATOM 596 N N . ASN A 1 82 ? 4.938 -5.245 6.547 1.00 82.56 82 ASN A N 1
ATOM 597 C CA . ASN A 1 82 ? 6.092 -4.573 5.935 1.00 82.56 82 ASN A CA 1
ATOM 598 C C . ASN A 1 82 ? 7.429 -5.118 6.466 1.00 82.56 82 ASN A C 1
ATOM 600 O O . ASN A 1 82 ? 8.345 -5.404 5.694 1.00 82.56 82 ASN A O 1
ATOM 604 N N . LEU A 1 83 ? 7.536 -5.312 7.782 1.00 83.44 83 LEU A N 1
ATOM 605 C CA . LEU A 1 83 ? 8.743 -5.808 8.446 1.00 83.44 83 LEU A CA 1
ATOM 606 C C . LEU A 1 83 ? 9.061 -7.267 8.115 1.00 83.44 83 LEU A C 1
ATOM 608 O O . LEU A 1 83 ? 10.183 -7.702 8.353 1.00 83.44 83 LEU A O 1
ATOM 612 N N . ARG A 1 84 ? 8.137 -8.007 7.497 1.00 77.81 84 ARG A N 1
ATOM 613 C CA . ARG A 1 84 ? 8.372 -9.364 6.992 1.00 77.81 84 ARG A CA 1
ATOM 614 C C . ARG A 1 84 ? 9.666 -9.478 6.176 1.00 77.81 84 ARG A C 1
ATOM 616 O O . ARG A 1 84 ? 10.400 -10.445 6.334 1.00 77.81 84 ARG A O 1
ATOM 623 N N . MET A 1 85 ? 9.972 -8.486 5.337 1.00 71.88 85 MET A N 1
ATOM 624 C CA . MET A 1 85 ? 11.210 -8.462 4.544 1.00 71.88 85 MET A CA 1
ATOM 625 C C . MET A 1 85 ? 12.462 -8.238 5.403 1.00 71.88 85 MET A C 1
ATOM 627 O O . MET A 1 85 ? 13.490 -8.850 5.136 1.00 71.88 85 MET A O 1
ATOM 631 N N . ALA A 1 86 ? 12.369 -7.429 6.463 1.00 72.00 86 ALA A N 1
ATOM 632 C CA . ALA A 1 86 ? 13.453 -7.261 7.429 1.00 72.00 86 ALA A CA 1
ATOM 633 C C . ALA A 1 86 ? 13.681 -8.537 8.260 1.00 72.00 86 ALA A C 1
ATOM 635 O O . ALA A 1 86 ? 14.823 -8.900 8.516 1.00 72.00 86 ALA A O 1
ATOM 636 N N . MET A 1 87 ? 12.611 -9.250 8.629 1.00 73.19 87 MET A N 1
ATOM 637 C CA . MET A 1 87 ? 12.694 -10.508 9.384 1.00 73.19 87 MET A CA 1
ATOM 638 C C . MET A 1 87 ? 13.322 -11.651 8.581 1.00 73.19 87 MET A C 1
ATOM 640 O O . MET A 1 87 ? 14.001 -12.484 9.164 1.00 73.19 87 MET A O 1
ATOM 644 N N . TYR A 1 88 ? 13.104 -11.702 7.263 1.00 72.19 88 TYR A N 1
ATOM 645 C CA . TYR A 1 88 ? 13.721 -12.709 6.387 1.00 72.19 88 TYR A CA 1
ATOM 646 C C . TYR A 1 88 ? 15.143 -12.348 5.930 1.00 72.19 88 TYR A C 1
ATOM 648 O O . TYR A 1 88 ? 15.772 -13.139 5.233 1.00 72.19 88 TYR A O 1
ATOM 656 N N . SER A 1 89 ? 15.644 -11.161 6.287 1.00 65.38 89 SER A N 1
ATOM 657 C CA . SER A 1 89 ? 16.991 -10.694 5.937 1.00 65.38 89 SER A CA 1
ATOM 658 C C . SER A 1 89 ? 18.048 -11.007 7.012 1.00 65.38 89 SER A C 1
ATOM 660 O O . SER A 1 89 ? 19.197 -10.592 6.845 1.00 65.38 89 SER A O 1
ATOM 662 N N . ALA A 1 90 ? 17.669 -11.684 8.101 1.00 48.50 90 ALA A N 1
ATOM 663 C CA . ALA A 1 90 ? 18.528 -12.041 9.232 1.00 48.50 90 ALA A CA 1
ATOM 664 C C . ALA A 1 90 ? 18.752 -13.556 9.322 1.00 48.50 90 ALA A C 1
ATOM 666 O O . ALA A 1 90 ? 17.791 -14.309 9.043 1.00 48.50 90 ALA A O 1
#

Foldseek 3Di:
DDDPDPVVVVVVVCVVCVVCCVVVVVLLVVLVVLCVVLVHDPVRSVVCVVPQPDSVLSVQLSVCSSVVHDNVVSVVSSVVVVCVVVVVVD

Solvent-accessible surface area (backbone atoms only — not comparable to full-atom values): 5183 Å² total; per-residue (Å²): 140,81,79,75,60,69,71,59,57,55,54,48,52,50,61,72,50,51,69,53,49,76,54,51,52,60,50,52,51,51,51,51,51,53,37,48,74,52,66,47,51,73,68,58,48,50,47,45,62,72,73,46,79,47,66,70,22,52,54,52,28,45,56,33,49,62,70,65,50,58,67,69,56,33,52,52,50,26,48,52,54,54,44,47,63,62,64,71,72,107

pLDDT: mean 86.57, std 10.99, range [48.5, 95.38]